Protein AF-A0A318SAW1-F1 (afdb_monomer_lite)

Radius of gyration: 15.08 Å; chains: 1; bounding box: 46×18×40 Å

Foldseek 3Di:
DPPVVVVVVVVVVVVLVVVLVPDDPPVSLVSQLVVLVVQLVVQVVVCVVPVDHPPVSNVVSVVSNVVSVVVNVVVVVVD

Secondary structure (DSSP, 8-state):
---HHHHHHHHHHHHHHHHHHHSPTTHHHHHHHHHHHHHHHHHHHHHHHH----HHHHHHHHHHHHHHHHHHHHHHTT-

Structure (mmCIF, N/CA/C/O backbone):
data_AF-A0A318SAW1-F1
#
_entry.id   AF-A0A318SAW1-F1
#
loop_
_atom_site.group_PDB
_atom_site.id
_atom_site.type_symbol
_atom_site.label_atom_id
_atom_site.label_alt_id
_atom_site.label_comp_id
_atom_site.label_asym_id
_atom_site.label_entity_id
_atom_site.label_seq_id
_atom_site.pdbx_PDB_ins_code
_atom_site.Cartn_x
_atom_site.Cartn_y
_atom_site.Cartn_z
_atom_site.occupancy
_atom_site.B_iso_or_equiv
_atom_site.auth_seq_id
_atom_site.auth_comp_id
_atom_site.auth_asym_id
_atom_site.auth_atom_id
_atom_site.pdbx_PDB_model_num
ATOM 1 N N . MET A 1 1 ? -29.719 0.661 9.925 1.00 44.56 1 MET A N 1
ATOM 2 C CA . MET A 1 1 ? -29.257 1.966 9.403 1.00 44.56 1 MET A CA 1
ATOM 3 C C . MET A 1 1 ? -27.837 1.799 8.884 1.00 44.56 1 MET A C 1
ATOM 5 O O . MET A 1 1 ? -26.906 1.686 9.672 1.00 44.56 1 MET A O 1
ATOM 9 N N . SER A 1 2 ? -27.697 1.656 7.568 1.00 54.97 2 SER A N 1
ATOM 10 C CA . SER A 1 2 ? -26.433 1.462 6.852 1.00 54.97 2 SER A CA 1
ATOM 11 C C . SER A 1 2 ? -25.491 2.623 7.168 1.00 54.97 2 SER A C 1
ATOM 13 O O . SER A 1 2 ? -25.811 3.770 6.869 1.00 54.97 2 SER A O 1
ATOM 15 N N . ARG A 1 3 ? -24.377 2.353 7.857 1.00 58.69 3 ARG A N 1
ATOM 16 C CA . ARG A 1 3 ? -23.473 3.405 8.338 1.00 58.69 3 ARG A CA 1
ATOM 17 C C . ARG A 1 3 ? -22.919 4.178 7.128 1.00 58.69 3 ARG A C 1
ATOM 19 O O . ARG A 1 3 ? -22.233 3.553 6.319 1.00 58.69 3 ARG A O 1
ATOM 26 N N . PRO A 1 4 ? -23.138 5.503 7.010 1.00 62.59 4 PRO A N 1
ATOM 27 C CA . PRO A 1 4 ? -22.627 6.315 5.894 1.00 62.59 4 PRO A CA 1
ATOM 28 C C . PRO A 1 4 ? -21.100 6.211 5.726 1.00 62.59 4 PRO A C 1
ATOM 30 O O . PRO A 1 4 ? -20.570 6.394 4.636 1.00 62.59 4 PRO A O 1
ATOM 33 N N . GLN A 1 5 ? -20.399 5.808 6.787 1.00 66.19 5 GLN A N 1
ATOM 34 C CA . GLN A 1 5 ? -18.971 5.488 6.792 1.00 66.19 5 GLN A CA 1
ATOM 35 C C . GLN A 1 5 ? -18.571 4.388 5.793 1.00 66.19 5 GLN A C 1
ATOM 37 O O . GLN A 1 5 ? -17.501 4.481 5.198 1.00 66.19 5 GLN A O 1
ATOM 42 N N . GLY A 1 6 ? -19.414 3.371 5.577 1.00 69.38 6 GLY A N 1
ATOM 43 C CA . GLY A 1 6 ? -19.111 2.284 4.638 1.00 69.38 6 GLY A CA 1
ATOM 44 C C . GLY A 1 6 ? -19.095 2.756 3.183 1.00 69.38 6 GLY A C 1
ATOM 45 O O . GLY A 1 6 ? -18.218 2.366 2.420 1.00 69.38 6 GLY A O 1
ATOM 46 N N . VAL A 1 7 ? -20.016 3.657 2.826 1.00 79.69 7 VAL A N 1
ATOM 47 C CA . VAL A 1 7 ? -20.092 4.256 1.484 1.00 79.69 7 VAL A CA 1
ATOM 48 C C . VAL A 1 7 ? -18.875 5.141 1.226 1.00 79.69 7 VAL A C 1
ATOM 50 O O . VAL A 1 7 ? -18.253 5.029 0.177 1.00 79.69 7 VAL A O 1
ATOM 53 N N . ILE A 1 8 ? -18.484 5.964 2.204 1.00 78.81 8 ILE A N 1
ATOM 54 C CA . ILE A 1 8 ? -17.311 6.845 2.090 1.00 78.81 8 ILE A CA 1
ATOM 55 C C . ILE A 1 8 ? -16.033 6.026 1.889 1.00 78.81 8 ILE A C 1
ATOM 57 O O . ILE A 1 8 ? -15.247 6.336 0.999 1.00 78.81 8 ILE A O 1
ATOM 61 N N . PHE A 1 9 ? -15.840 4.956 2.666 1.00 76.25 9 PHE A N 1
ATOM 62 C CA . PHE A 1 9 ? -14.683 4.075 2.501 1.00 76.25 9 PHE A CA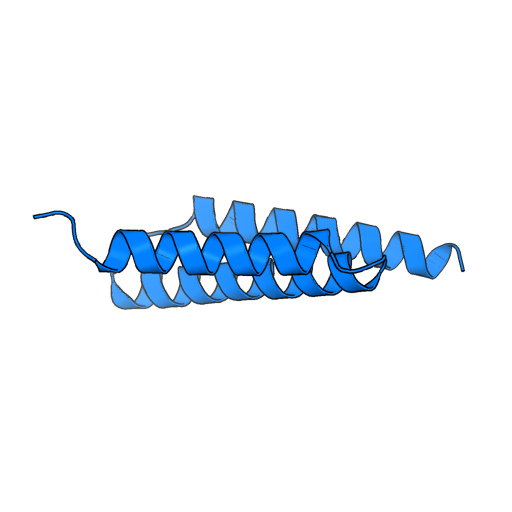 1
ATOM 63 C C . PHE A 1 9 ? -14.626 3.468 1.095 1.00 76.25 9 PHE A C 1
ATOM 65 O O . PHE A 1 9 ? -13.573 3.485 0.462 1.00 76.25 9 PHE A O 1
ATOM 72 N N . PHE A 1 10 ? -15.763 2.987 0.585 1.00 77.69 10 PHE A N 1
ATOM 73 C CA . PHE A 1 10 ? -15.847 2.400 -0.751 1.00 77.69 10 PHE A CA 1
ATOM 74 C C . PHE A 1 10 ? -15.533 3.415 -1.853 1.00 77.69 10 PHE A C 1
ATOM 76 O O . PHE A 1 10 ? -14.775 3.110 -2.770 1.00 77.69 10 PHE A O 1
ATOM 83 N N . VAL A 1 11 ? -16.073 4.632 -1.744 1.00 82.88 11 VAL A N 1
ATOM 84 C CA . VAL A 1 11 ? -15.816 5.721 -2.697 1.00 82.88 11 VAL A CA 1
ATOM 85 C C . VAL A 1 11 ? -14.339 6.112 -2.687 1.00 82.88 11 VAL A C 1
ATOM 87 O O . VAL A 1 11 ? -13.737 6.238 -3.749 1.00 82.88 11 VAL A O 1
ATOM 90 N N . VAL A 1 12 ? -13.728 6.248 -1.507 1.00 80.88 12 VAL A N 1
ATOM 91 C CA . VAL A 1 12 ? -12.300 6.577 -1.386 1.00 80.88 12 VAL A CA 1
ATOM 92 C C . VAL A 1 12 ? -11.431 5.460 -1.963 1.00 80.88 12 VAL A C 1
ATOM 94 O O . VAL A 1 12 ? -10.535 5.741 -2.754 1.00 80.88 12 VAL A O 1
ATOM 97 N N . ALA A 1 13 ? -11.717 4.199 -1.631 1.00 77.12 13 ALA A N 1
ATOM 98 C CA . ALA A 1 13 ? -10.989 3.055 -2.173 1.00 77.12 13 ALA A CA 1
ATOM 99 C C . ALA A 1 13 ? -11.098 2.987 -3.705 1.00 77.12 13 ALA A C 1
ATOM 101 O O . ALA A 1 13 ? -10.096 2.769 -4.383 1.00 77.12 13 ALA A O 1
ATOM 102 N N . PHE A 1 14 ? -12.290 3.236 -4.254 1.00 82.19 14 PHE A N 1
ATOM 103 C CA . PHE A 1 14 ? -12.520 3.261 -5.696 1.00 82.19 14 PHE A CA 1
ATOM 104 C C . PHE A 1 14 ? -11.754 4.393 -6.388 1.00 82.19 14 PHE A C 1
ATOM 106 O O . PHE A 1 14 ? -11.116 4.157 -7.408 1.00 82.19 14 PHE A O 1
ATOM 113 N N . LEU A 1 15 ? -11.766 5.604 -5.823 1.00 82.44 15 LEU A N 1
ATOM 114 C CA . LEU A 1 15 ? -11.024 6.744 -6.369 1.00 82.44 15 LEU A CA 1
ATOM 115 C C . LEU A 1 15 ? -9.515 6.497 -6.366 1.00 82.44 15 LEU A C 1
ATOM 117 O O . LEU A 1 15 ? -8.848 6.776 -7.357 1.00 82.44 15 LEU A O 1
ATOM 121 N N . VAL A 1 16 ? -8.981 5.936 -5.280 1.00 79.06 16 VAL A N 1
ATOM 122 C CA . VAL A 1 16 ? -7.565 5.561 -5.192 1.00 79.06 16 VAL A CA 1
ATOM 123 C C . VAL A 1 16 ? -7.212 4.530 -6.264 1.00 79.06 16 VAL A C 1
ATOM 125 O O . VAL A 1 16 ? -6.216 4.688 -6.966 1.00 79.06 16 VAL A O 1
ATOM 128 N N . LEU A 1 17 ? -8.052 3.508 -6.438 1.00 79.19 17 LEU A N 1
ATOM 129 C CA . LEU A 1 17 ? -7.845 2.480 -7.455 1.00 79.19 17 LEU A CA 1
ATOM 130 C C . LEU A 1 17 ? -7.895 3.069 -8.873 1.00 79.19 17 LEU A C 1
ATOM 132 O O . LEU A 1 17 ? -7.052 2.748 -9.707 1.00 79.19 17 LEU A O 1
ATOM 136 N N . LEU A 1 18 ? -8.839 3.977 -9.128 1.00 82.75 18 LEU A N 1
ATOM 137 C CA . LEU A 1 18 ? -8.976 4.682 -10.400 1.00 82.75 18 LEU A CA 1
ATOM 138 C C . LEU A 1 18 ? -7.715 5.498 -10.727 1.00 82.75 18 LEU A C 1
ATOM 140 O O . LEU A 1 18 ? -7.218 5.428 -11.847 1.00 82.75 18 LEU A O 1
ATOM 144 N N . VAL A 1 19 ? -7.168 6.227 -9.749 1.00 78.88 19 VAL A N 1
ATOM 145 C CA . VAL A 1 19 ? -5.926 7.001 -9.917 1.00 78.88 19 VAL A CA 1
ATOM 146 C C . VAL A 1 19 ? -4.753 6.088 -10.275 1.00 78.88 19 VAL A C 1
ATOM 148 O O . VAL A 1 19 ? -4.004 6.402 -11.197 1.00 78.88 19 VAL A O 1
ATOM 151 N N . VAL A 1 20 ? -4.614 4.943 -9.600 1.00 75.81 20 VAL A N 1
ATOM 152 C CA . VAL A 1 20 ? -3.545 3.973 -9.896 1.00 75.81 20 VAL A CA 1
ATOM 153 C C . VAL A 1 20 ? -3.690 3.399 -11.308 1.00 75.81 20 VAL A C 1
ATOM 155 O O . VAL A 1 20 ? -2.699 3.278 -12.019 1.00 75.81 20 VAL A O 1
ATOM 158 N N . VAL A 1 21 ? -4.906 3.080 -11.754 1.00 77.75 21 VAL A N 1
ATOM 159 C CA . VAL A 1 21 ? -5.138 2.504 -13.093 1.00 77.75 21 VAL A CA 1
ATOM 160 C C . VAL A 1 21 ? -4.913 3.521 -14.216 1.00 77.75 21 VAL A C 1
ATOM 162 O O . VAL A 1 21 ? -4.444 3.149 -15.289 1.00 77.75 21 VAL A O 1
ATOM 165 N N . LEU A 1 22 ? -5.247 4.793 -13.991 1.00 83.62 22 LEU A N 1
ATOM 166 C CA . LEU A 1 22 ? -5.143 5.839 -15.012 1.00 83.62 22 LEU A CA 1
ATOM 167 C C . LEU A 1 22 ? -3.719 6.391 -15.189 1.00 83.62 22 LEU A C 1
ATOM 169 O O . LEU A 1 22 ? -3.442 7.034 -16.202 1.00 83.62 22 LEU A O 1
ATOM 173 N N . LEU A 1 23 ? -2.817 6.167 -14.229 1.00 82.62 23 LEU A N 1
ATOM 174 C CA . LEU A 1 23 ? -1.434 6.634 -14.319 1.00 82.62 23 LEU A CA 1
ATOM 175 C C . LEU A 1 23 ? -0.605 5.754 -15.276 1.00 82.62 23 LEU A C 1
ATOM 177 O O . LEU A 1 23 ? -0.612 4.528 -15.153 1.00 82.62 23 LEU A O 1
ATOM 181 N N . PRO A 1 24 ? 0.168 6.343 -16.205 1.00 83.62 24 PRO A N 1
ATOM 182 C CA . PRO A 1 24 ? 1.106 5.583 -17.021 1.00 83.62 24 PRO A CA 1
ATOM 183 C C . PRO A 1 24 ? 2.286 5.079 -16.177 1.00 83.62 24 PRO A C 1
ATOM 185 O O . PRO A 1 24 ? 2.702 5.727 -15.212 1.00 83.62 24 PRO A O 1
ATOM 188 N N . ARG A 1 25 ? 2.877 3.941 -16.562 1.00 80.00 25 ARG A N 1
ATOM 189 C CA . ARG A 1 25 ? 4.123 3.456 -15.944 1.00 80.00 25 ARG A CA 1
AT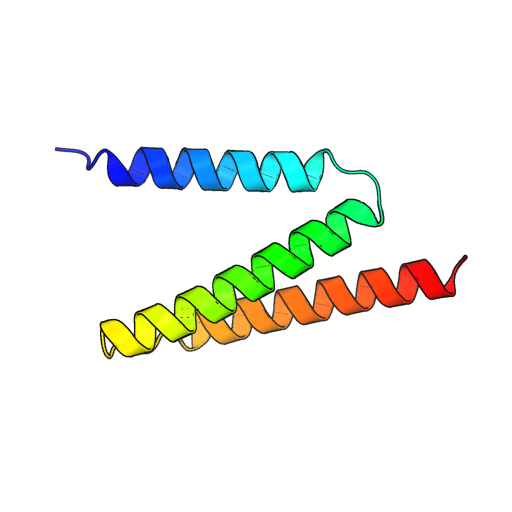OM 190 C C . ARG A 1 25 ? 5.270 4.457 -16.141 1.00 80.00 25 ARG A C 1
ATOM 192 O O . ARG A 1 25 ? 5.356 5.050 -17.217 1.00 80.00 25 ARG A O 1
ATOM 199 N N . PRO A 1 26 ? 6.161 4.634 -15.146 1.00 81.56 26 PRO A N 1
ATOM 200 C CA . PRO A 1 26 ? 6.234 3.928 -13.853 1.00 81.56 26 PRO A CA 1
ATOM 201 C C . PRO A 1 26 ? 5.441 4.608 -12.719 1.00 81.56 26 PRO A C 1
ATOM 203 O O . PRO A 1 26 ? 5.529 4.210 -11.559 1.00 81.56 26 PRO A O 1
ATOM 206 N N . TRP A 1 27 ? 4.683 5.664 -13.019 1.00 82.50 27 TRP A N 1
ATOM 207 C CA . TRP A 1 27 ? 4.001 6.467 -12.004 1.00 82.50 27 TRP A CA 1
ATOM 208 C C . TRP A 1 27 ? 2.911 5.690 -11.262 1.00 82.50 27 TRP A C 1
ATOM 210 O O . TRP A 1 27 ? 2.691 5.952 -10.078 1.00 82.50 27 TRP A O 1
ATOM 220 N N . ASN A 1 28 ? 2.265 4.709 -11.906 1.00 82.94 28 ASN A N 1
ATOM 221 C CA . ASN A 1 28 ? 1.323 3.835 -11.204 1.00 82.94 28 ASN A CA 1
ATOM 222 C C . ASN A 1 28 ? 2.009 2.914 -10.186 1.00 82.94 28 ASN A C 1
ATOM 224 O O . ASN A 1 28 ? 1.461 2.715 -9.106 1.00 82.94 28 ASN A O 1
ATOM 228 N N . ASP A 1 29 ? 3.206 2.410 -10.494 1.00 81.94 29 ASP A N 1
ATOM 229 C CA . ASP A 1 29 ? 3.973 1.524 -9.620 1.00 81.94 29 ASP A CA 1
ATOM 230 C C . ASP A 1 29 ? 4.412 2.307 -8.363 1.00 81.94 29 ASP A C 1
ATOM 232 O O . ASP A 1 29 ? 4.289 1.815 -7.242 1.00 81.94 29 ASP A O 1
ATOM 236 N N . ILE A 1 30 ? 4.802 3.583 -8.523 1.00 82.62 30 ILE A N 1
ATOM 237 C CA . ILE A 1 30 ? 5.074 4.505 -7.401 1.00 82.62 30 ILE A CA 1
ATOM 238 C C . ILE A 1 30 ? 3.815 4.736 -6.554 1.00 82.62 30 ILE A C 1
ATOM 240 O O . ILE A 1 30 ? 3.867 4.667 -5.325 1.00 82.62 30 ILE A O 1
ATOM 244 N N . ALA A 1 31 ? 2.681 5.036 -7.193 1.00 81.75 31 ALA A N 1
ATOM 245 C CA . ALA A 1 31 ? 1.431 5.314 -6.489 1.00 81.75 31 ALA A CA 1
ATOM 246 C C . ALA A 1 31 ? 0.927 4.088 -5.706 1.00 81.75 31 ALA A C 1
ATOM 248 O O . ALA A 1 31 ? 0.514 4.223 -4.552 1.00 81.75 31 ALA A O 1
ATOM 249 N N . SER A 1 32 ? 1.013 2.896 -6.304 1.00 81.75 32 SER A N 1
ATOM 250 C CA . SER A 1 32 ? 0.675 1.624 -5.658 1.00 81.75 32 SER A CA 1
ATOM 251 C C . SER A 1 32 ? 1.595 1.341 -4.467 1.00 81.75 32 SER A C 1
ATOM 253 O O . SER A 1 32 ? 1.111 1.070 -3.364 1.00 81.75 32 SER A O 1
ATOM 255 N N . PHE A 1 33 ? 2.906 1.548 -4.629 1.00 83.44 33 PHE A N 1
ATOM 256 C CA . PHE A 1 33 ? 3.875 1.385 -3.549 1.00 83.44 33 PHE A CA 1
ATOM 257 C C . PHE A 1 33 ? 3.553 2.279 -2.343 1.00 83.44 33 PHE A C 1
ATOM 259 O O . PHE A 1 33 ? 3.460 1.804 -1.207 1.00 83.44 33 PHE A O 1
ATOM 266 N N . LEU A 1 34 ? 3.326 3.576 -2.577 1.00 85.56 34 LEU A N 1
ATOM 267 C CA . LEU A 1 34 ? 2.985 4.531 -1.517 1.00 85.56 34 LEU A CA 1
ATOM 268 C C . LEU A 1 34 ? 1.673 4.167 -0.815 1.00 85.56 34 LEU A C 1
ATOM 270 O O . LEU A 1 34 ? 1.568 4.303 0.409 1.00 85.56 34 LEU A O 1
ATOM 274 N N . LEU A 1 35 ? 0.686 3.672 -1.563 1.00 85.38 35 LEU A N 1
ATOM 275 C CA . LEU A 1 35 ? -0.574 3.202 -1.002 1.00 85.38 35 LEU A CA 1
ATOM 276 C C . LEU A 1 35 ? -0.357 2.000 -0.073 1.00 85.38 35 LEU A C 1
ATOM 278 O O . LEU A 1 35 ? -0.872 1.993 1.046 1.00 85.38 35 LEU A O 1
ATOM 282 N N . MET A 1 36 ? 0.435 1.013 -0.496 1.00 85.44 36 MET A N 1
ATOM 283 C CA . MET A 1 36 ? 0.711 -0.187 0.298 1.00 85.44 36 MET A CA 1
ATOM 284 C C . MET A 1 36 ? 1.480 0.129 1.582 1.00 85.44 36 MET A C 1
ATOM 286 O O . MET A 1 36 ? 1.107 -0.348 2.658 1.00 85.44 36 MET A O 1
ATOM 290 N N . ILE A 1 37 ? 2.482 1.010 1.514 1.00 86.06 37 ILE A N 1
ATOM 291 C CA . ILE A 1 37 ? 3.183 1.510 2.705 1.00 86.06 37 ILE A CA 1
ATOM 292 C C . ILE A 1 37 ? 2.218 2.252 3.639 1.00 86.06 37 ILE A C 1
ATOM 294 O O . ILE A 1 37 ? 2.243 2.040 4.853 1.00 86.06 37 ILE A O 1
ATOM 298 N N . SER A 1 38 ? 1.322 3.076 3.094 1.00 84.50 38 SER A N 1
ATOM 299 C CA . SER A 1 38 ? 0.329 3.803 3.894 1.00 84.50 38 SER A CA 1
ATOM 300 C C . SER A 1 38 ? -0.626 2.852 4.622 1.00 84.50 38 SER A C 1
ATOM 302 O O . SER A 1 38 ? -0.899 3.040 5.809 1.00 84.50 38 SER A O 1
ATOM 304 N N . LEU A 1 39 ? -1.088 1.792 3.949 1.00 84.44 39 LEU A N 1
ATOM 305 C CA . LEU A 1 39 ? -1.927 0.750 4.548 1.00 84.44 39 LEU A CA 1
ATOM 306 C C . LEU A 1 39 ? -1.184 -0.024 5.641 1.00 84.44 39 LEU A C 1
ATOM 308 O O . LEU A 1 39 ? -1.754 -0.291 6.700 1.00 84.44 39 LEU A O 1
ATOM 312 N N . PHE A 1 40 ? 0.093 -0.339 5.420 1.00 84.75 40 PHE A N 1
ATOM 313 C CA . PHE A 1 40 ? 0.940 -0.993 6.414 1.00 84.75 40 PHE A CA 1
ATOM 314 C C . PHE A 1 40 ? 1.090 -0.140 7.683 1.00 84.75 40 PHE A C 1
ATOM 316 O O . PHE A 1 40 ? 0.844 -0.619 8.794 1.00 84.75 40 PHE A O 1
ATOM 323 N N . VAL A 1 41 ? 1.427 1.145 7.527 1.00 86.81 41 VAL A N 1
ATOM 324 C CA . VAL A 1 41 ? 1.543 2.091 8.647 1.00 86.81 41 VAL A CA 1
ATOM 325 C C . VAL A 1 41 ? 0.202 2.244 9.362 1.00 86.81 41 VAL A C 1
ATOM 327 O O . VAL A 1 41 ? 0.152 2.171 10.590 1.00 86.81 41 VAL A O 1
ATOM 330 N N . PHE A 1 42 ? -0.898 2.386 8.619 1.00 84.94 42 PHE A N 1
ATOM 331 C CA . PHE A 1 42 ? -2.238 2.461 9.193 1.00 84.94 42 PHE A CA 1
ATOM 332 C C . PHE A 1 42 ? -2.581 1.212 10.015 1.00 84.94 42 PHE A C 1
ATOM 334 O O . PHE A 1 42 ? -3.056 1.343 11.142 1.00 84.94 42 PHE A O 1
ATOM 341 N N . ALA A 1 43 ? -2.285 0.011 9.510 1.00 84.25 43 ALA A N 1
ATOM 342 C CA . ALA A 1 43 ? -2.504 -1.238 10.236 1.00 84.25 43 ALA A CA 1
ATOM 343 C C . ALA A 1 43 ? -1.675 -1.307 11.532 1.00 84.25 43 ALA A C 1
ATOM 345 O O . ALA A 1 43 ? -2.181 -1.749 12.562 1.00 84.25 43 ALA A O 1
ATOM 346 N N . ILE A 1 44 ? -0.425 -0.820 11.527 1.00 85.56 44 ILE A N 1
ATOM 347 C CA . ILE A 1 44 ? 0.390 -0.696 12.750 1.00 85.56 44 ILE A CA 1
ATOM 348 C C . IL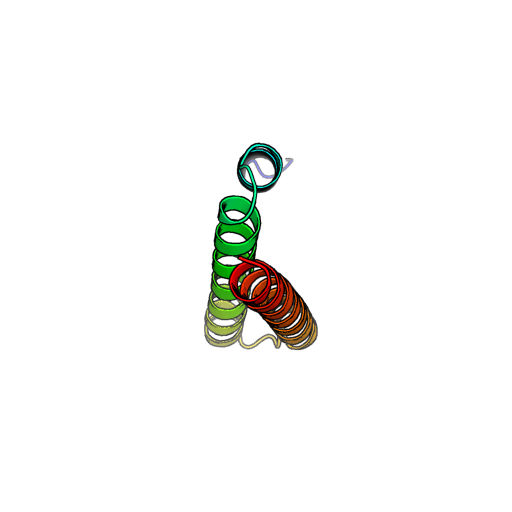E A 1 44 ? -0.245 0.276 13.742 1.00 85.56 44 ILE A C 1
ATOM 350 O O . ILE A 1 44 ? -0.348 -0.041 14.928 1.00 85.56 44 ILE A O 1
ATOM 354 N N . VAL A 1 45 ? -0.666 1.453 13.279 1.00 86.44 45 VAL A N 1
ATOM 355 C CA . VAL A 1 45 ? -1.286 2.469 14.136 1.00 86.44 45 VAL A CA 1
ATOM 356 C C . VAL A 1 45 ? -2.589 1.946 14.738 1.00 86.44 45 VAL A C 1
A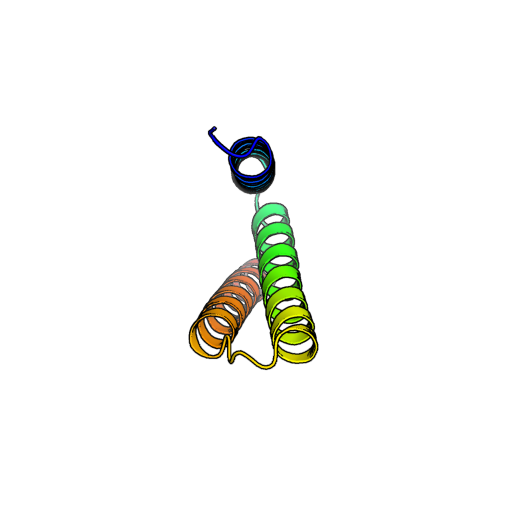TOM 358 O O . VAL A 1 45 ? -2.824 2.141 15.930 1.00 86.44 45 VAL A O 1
ATOM 361 N N . GLN A 1 46 ? -3.414 1.249 13.956 1.00 83.19 46 GLN A N 1
ATOM 362 C CA . GLN A 1 46 ? -4.665 0.675 14.449 1.00 83.19 46 GLN A CA 1
ATOM 363 C C . GLN A 1 46 ? -4.441 -0.462 15.438 1.00 83.19 46 GLN A C 1
ATOM 365 O O . GLN A 1 46 ? -5.131 -0.516 16.453 1.00 83.19 46 GLN A O 1
ATOM 370 N N . GLU A 1 47 ? -3.449 -1.321 15.214 1.00 86.81 47 GLU A N 1
ATOM 371 C CA . GLU A 1 47 ? -3.081 -2.359 16.180 1.00 86.81 47 GLU A CA 1
ATOM 372 C C . GLU A 1 47 ? -2.628 -1.748 17.510 1.00 86.81 47 GLU A C 1
ATOM 374 O O . GLU A 1 47 ? -3.069 -2.185 18.568 1.00 86.81 47 GLU A O 1
ATOM 379 N N . ARG A 1 48 ? -1.837 -0.665 17.476 1.00 86.31 48 ARG A N 1
ATOM 380 C CA . ARG A 1 48 ? -1.451 0.065 18.697 1.00 86.31 48 ARG A CA 1
ATOM 381 C C . ARG A 1 48 ? -2.642 0.695 19.421 1.00 86.31 48 ARG A C 1
ATOM 383 O O . ARG A 1 48 ? -2.619 0.781 20.642 1.00 86.31 48 ARG A O 1
ATOM 390 N N . ARG A 1 49 ? -3.660 1.162 18.689 1.00 86.88 49 ARG A N 1
ATOM 391 C CA . ARG A 1 49 ? -4.854 1.809 19.267 1.00 86.88 49 ARG A CA 1
ATOM 392 C C . ARG A 1 49 ? -5.872 0.815 19.814 1.00 86.88 49 ARG A C 1
ATOM 394 O O . ARG A 1 49 ? -6.518 1.104 20.812 1.00 86.88 49 ARG A O 1
ATOM 401 N N . THR A 1 50 ? -6.051 -0.313 19.136 1.00 87.81 50 THR A N 1
ATOM 402 C CA . THR A 1 50 ? -7.106 -1.291 19.445 1.00 87.81 50 THR A CA 1
ATOM 403 C C . THR A 1 50 ? -6.601 -2.478 20.259 1.00 87.81 50 THR A C 1
ATOM 405 O O . THR A 1 50 ? -7.410 -3.193 20.839 1.00 87.81 50 THR A O 1
ATOM 408 N N . GLY A 1 51 ? -5.285 -2.715 20.289 1.00 84.88 51 GLY A N 1
ATOM 409 C CA . GLY A 1 51 ? -4.681 -3.911 20.880 1.0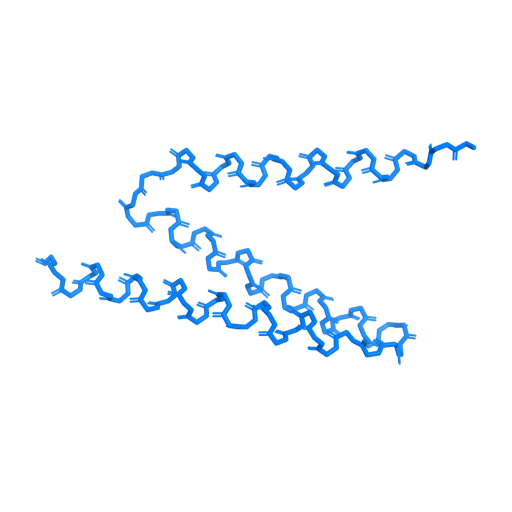0 84.88 51 GLY A CA 1
ATOM 410 C C . GLY A 1 51 ? -4.930 -5.193 20.076 1.00 84.88 51 GLY A C 1
ATOM 411 O O . GLY A 1 51 ? -4.455 -6.257 20.465 1.00 84.88 51 GLY A O 1
ATOM 412 N N . VAL A 1 52 ? -5.659 -5.115 18.957 1.00 83.00 52 VAL A N 1
ATOM 413 C CA . VAL A 1 52 ? -5.991 -6.262 18.107 1.00 83.00 52 VAL A CA 1
ATOM 414 C C . VAL A 1 52 ? -4.942 -6.397 17.014 1.00 83.00 52 VAL A C 1
ATOM 416 O O . VAL A 1 52 ? -4.717 -5.464 16.242 1.00 83.00 52 VAL A O 1
ATOM 419 N N . SER A 1 53 ? -4.314 -7.573 16.928 1.00 80.38 53 SER A N 1
ATOM 420 C CA . SER A 1 53 ? -3.296 -7.830 15.911 1.00 80.38 53 SER A CA 1
ATOM 421 C C . SER A 1 53 ? -3.895 -7.838 14.505 1.00 80.38 53 SER A C 1
ATOM 423 O O . SER A 1 53 ? -4.784 -8.629 14.197 1.00 80.38 53 SER A O 1
ATOM 425 N N . ALA A 1 54 ? -3.351 -6.994 13.630 1.00 77.50 54 ALA A N 1
ATOM 426 C CA . ALA A 1 54 ? -3.648 -6.963 12.202 1.00 77.50 54 ALA A CA 1
ATOM 427 C C . ALA A 1 54 ? -2.557 -7.688 11.390 1.00 77.50 54 ALA A C 1
ATOM 429 O O . ALA A 1 54 ? -2.276 -7.317 10.249 1.00 77.50 54 ALA A O 1
ATOM 430 N N . GLY A 1 55 ? -1.909 -8.702 11.982 1.00 77.81 55 GLY A N 1
ATOM 431 C CA . GLY A 1 55 ? -0.699 -9.340 11.451 1.00 77.81 55 GLY A CA 1
ATOM 432 C C . GLY A 1 55 ? -0.787 -9.729 9.973 1.00 77.81 55 GLY A C 1
ATOM 433 O O . GLY A 1 55 ? 0.073 -9.335 9.192 1.00 77.81 55 GLY A O 1
ATOM 434 N N . ILE A 1 56 ? -1.852 -10.423 9.558 1.00 79.56 56 ILE A N 1
ATOM 435 C CA . ILE A 1 56 ? -2.040 -10.847 8.156 1.00 79.56 56 ILE A CA 1
ATOM 436 C C . ILE A 1 56 ? -2.114 -9.638 7.213 1.00 79.56 56 ILE A C 1
ATOM 438 O O . ILE A 1 56 ? -1.463 -9.628 6.173 1.00 79.56 56 ILE A O 1
ATOM 442 N N . VAL A 1 57 ? -2.851 -8.590 7.593 1.00 79.50 57 VAL A N 1
ATOM 443 C CA . VAL A 1 57 ? -3.003 -7.373 6.778 1.00 79.50 57 VAL A CA 1
ATOM 444 C C . VAL A 1 57 ? -1.660 -6.663 6.607 1.00 79.50 57 VAL A C 1
ATOM 446 O O . VAL A 1 57 ? -1.342 -6.206 5.513 1.00 79.50 57 VAL A O 1
ATOM 449 N N . LYS A 1 58 ? -0.837 -6.626 7.662 1.00 78.12 58 LYS A N 1
ATOM 450 C CA . LYS A 1 58 ? 0.520 -6.069 7.605 1.00 78.12 58 LYS A CA 1
ATOM 451 C C . LYS A 1 58 ? 1.419 -6.855 6.652 1.00 78.12 58 LYS A C 1
ATOM 453 O O . LYS A 1 58 ? 2.097 -6.249 5.830 1.00 78.12 58 LYS A O 1
ATOM 458 N N . TRP A 1 59 ? 1.410 -8.185 6.736 1.00 76.38 59 TRP A N 1
ATOM 459 C CA . TRP A 1 59 ? 2.220 -9.034 5.858 1.00 76.38 59 TRP A CA 1
ATOM 460 C C . TRP A 1 59 ? 1.801 -8.922 4.391 1.00 76.38 59 TRP A C 1
ATOM 462 O O . TRP A 1 59 ? 2.664 -8.813 3.524 1.00 76.38 59 TRP A O 1
ATOM 472 N N . VAL A 1 60 ? 0.495 -8.877 4.115 1.00 82.31 60 VAL A N 1
ATOM 473 C CA . VAL A 1 60 ? -0.027 -8.677 2.755 1.00 82.31 60 VAL A CA 1
ATOM 474 C C . VAL A 1 60 ? 0.372 -7.304 2.212 1.00 82.31 60 VAL A C 1
ATOM 476 O O . VAL A 1 60 ? 0.897 -7.226 1.105 1.00 82.31 60 VAL A O 1
ATOM 479 N N . ALA A 1 61 ? 0.193 -6.233 2.992 1.00 83.12 61 ALA A N 1
ATOM 480 C CA . ALA A 1 61 ? 0.582 -4.885 2.576 1.00 83.12 61 ALA A CA 1
ATOM 481 C C . ALA A 1 61 ? 2.092 -4.781 2.302 1.00 83.12 61 ALA A C 1
ATOM 483 O O . ALA A 1 61 ? 2.504 -4.189 1.308 1.00 83.12 61 ALA A O 1
ATOM 484 N N . LEU A 1 62 ? 2.921 -5.404 3.144 1.00 83.00 62 LEU A N 1
ATOM 485 C CA . LEU A 1 62 ? 4.371 -5.421 2.961 1.00 83.00 62 LEU A CA 1
ATOM 486 C C . LEU A 1 62 ? 4.787 -6.218 1.714 1.00 83.00 62 LEU A C 1
ATOM 488 O O . LEU A 1 62 ? 5.652 -5.770 0.967 1.00 83.00 62 LEU A O 1
ATOM 492 N N . GLY A 1 63 ? 4.160 -7.373 1.470 1.00 83.19 63 GLY A N 1
ATOM 493 C CA . GLY A 1 63 ? 4.420 -8.194 0.286 1.00 83.19 63 GLY A CA 1
ATOM 494 C C . GLY A 1 63 ? 4.050 -7.484 -1.017 1.00 83.19 63 GLY A C 1
ATOM 495 O O . GLY A 1 63 ? 4.828 -7.510 -1.969 1.00 83.19 63 GLY A O 1
ATOM 496 N N . LEU A 1 64 ? 2.908 -6.790 -1.040 1.00 84.69 64 LEU A N 1
ATOM 497 C CA . LEU A 1 64 ? 2.493 -5.978 -2.187 1.00 84.69 64 LEU A CA 1
ATOM 498 C C . LEU A 1 64 ? 3.438 -4.789 -2.413 1.00 84.69 64 LEU A C 1
ATOM 500 O O . LEU A 1 64 ? 3.869 -4.569 -3.540 1.00 84.69 64 LEU A O 1
ATOM 504 N N . ALA A 1 65 ? 3.858 -4.091 -1.352 1.00 83.88 65 ALA A N 1
ATOM 505 C CA . ALA A 1 65 ? 4.852 -3.022 -1.467 1.00 83.88 65 ALA A CA 1
ATOM 506 C C . ALA A 1 65 ? 6.201 -3.534 -2.011 1.00 83.88 65 ALA A C 1
ATOM 508 O O . ALA A 1 65 ? 6.823 -2.891 -2.854 1.00 83.88 65 ALA A O 1
ATOM 509 N N . ALA A 1 66 ? 6.663 -4.703 -1.557 1.00 81.12 66 ALA A N 1
ATOM 510 C CA . ALA A 1 66 ? 7.898 -5.305 -2.057 1.00 81.12 66 ALA A CA 1
ATOM 511 C C . ALA A 1 66 ? 7.799 -5.681 -3.546 1.00 81.12 66 ALA A C 1
ATOM 513 O O . ALA A 1 66 ? 8.760 -5.504 -4.296 1.00 81.12 66 ALA A O 1
ATOM 514 N N . PHE A 1 67 ? 6.634 -6.168 -3.982 1.00 84.81 67 PHE A N 1
ATOM 515 C CA . PHE A 1 67 ? 6.369 -6.476 -5.383 1.00 84.81 67 PHE A CA 1
ATOM 516 C C . PHE A 1 67 ? 6.377 -5.220 -6.265 1.00 84.81 67 PHE A C 1
ATOM 518 O O . PHE A 1 67 ? 7.040 -5.219 -7.303 1.00 84.81 67 PHE A O 1
ATOM 525 N N . ASP A 1 68 ? 5.724 -4.140 -5.832 1.00 85.38 68 ASP A N 1
ATOM 526 C CA . ASP A 1 68 ? 5.729 -2.860 -6.553 1.00 85.38 68 ASP A CA 1
ATOM 527 C C . ASP A 1 68 ? 7.151 -2.296 -6.680 1.00 85.38 68 ASP A C 1
ATOM 529 O O . ASP A 1 68 ? 7.567 -1.863 -7.757 1.00 85.38 68 ASP A O 1
ATOM 533 N N . LEU A 1 69 ? 7.945 -2.385 -5.608 1.00 82.69 69 LEU A N 1
ATOM 534 C CA . LEU A 1 69 ? 9.345 -1.965 -5.626 1.00 82.69 69 LEU A CA 1
ATOM 535 C C . LEU A 1 69 ? 10.176 -2.780 -6.630 1.00 82.69 69 LEU A C 1
ATOM 537 O O . LEU A 1 69 ? 10.978 -2.210 -7.369 1.00 82.69 69 LEU A O 1
ATOM 541 N N . TYR A 1 70 ? 9.973 -4.100 -6.695 1.00 82.38 70 TYR A N 1
ATOM 542 C CA . TYR A 1 70 ? 10.636 -4.955 -7.683 1.00 82.38 70 TYR A CA 1
ATOM 543 C C . TYR A 1 70 ? 10.286 -4.554 -9.121 1.00 82.38 70 TYR A C 1
ATOM 545 O O . TYR A 1 70 ? 11.180 -4.481 -9.971 1.00 82.38 70 TYR A O 1
ATOM 553 N N . GLN A 1 71 ? 9.011 -4.263 -9.405 1.00 83.94 71 GLN A N 1
ATOM 554 C CA . GLN A 1 71 ? 8.600 -3.801 -10.734 1.00 83.94 71 GLN A CA 1
ATOM 555 C C . GLN A 1 71 ? 9.265 -2.477 -11.102 1.00 83.94 71 GLN A C 1
ATOM 557 O O . GLN A 1 71 ? 9.785 -2.340 -12.209 1.00 83.94 71 GLN A O 1
ATOM 562 N N . LEU A 1 72 ? 9.313 -1.543 -10.155 1.00 83.12 72 LEU A N 1
ATOM 563 C CA . LEU A 1 72 ? 9.897 -0.225 -10.353 1.00 83.12 72 LEU A CA 1
ATOM 564 C C . LEU A 1 72 ? 11.405 -0.304 -10.629 1.00 83.12 72 LEU A C 1
ATOM 566 O O . LEU A 1 72 ? 11.889 0.291 -11.592 1.00 83.12 72 LEU A O 1
ATOM 570 N N . VAL A 1 73 ? 12.141 -1.100 -9.848 1.00 83.62 73 VAL A N 1
ATOM 571 C CA . VAL A 1 73 ? 13.577 -1.346 -10.073 1.00 83.62 73 VAL A CA 1
ATOM 572 C C . VAL A 1 73 ? 13.811 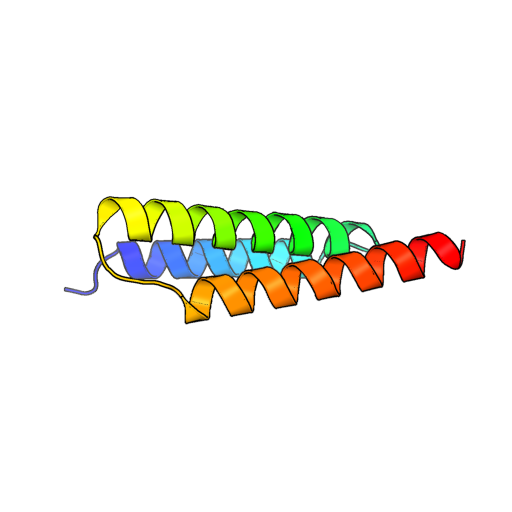-2.028 -11.423 1.00 83.62 73 VAL A C 1
ATOM 574 O O . VAL A 1 73 ? 14.711 -1.640 -12.166 1.00 83.62 73 VAL A O 1
ATOM 577 N N . THR A 1 74 ? 12.979 -3.010 -11.779 1.00 84.12 74 THR A N 1
ATOM 578 C CA . THR A 1 74 ? 13.085 -3.721 -13.063 1.00 84.12 74 THR A CA 1
ATOM 579 C C . THR A 1 74 ? 12.801 -2.802 -14.252 1.00 84.12 74 THR A C 1
ATOM 581 O O . THR A 1 74 ? 13.431 -2.950 -15.295 1.00 84.12 74 THR A O 1
ATOM 584 N N . PHE A 1 75 ? 11.867 -1.857 -14.121 1.00 80.69 75 PHE A N 1
ATOM 585 C CA . PHE A 1 75 ? 11.589 -0.858 -15.150 1.00 80.69 75 PHE A CA 1
ATOM 586 C C . PHE A 1 75 ? 12.775 0.092 -15.340 1.00 80.69 75 PHE A C 1
ATOM 588 O O . PHE A 1 75 ? 13.244 0.249 -16.464 1.00 80.69 75 PHE A O 1
ATOM 595 N N . LEU A 1 76 ? 13.301 0.659 -14.250 1.00 81.75 76 LEU A N 1
ATOM 596 C CA . LEU A 1 76 ? 14.439 1.585 -14.296 1.00 81.75 76 LEU A CA 1
ATOM 597 C C . LEU A 1 76 ? 15.726 0.930 -14.814 1.00 81.75 76 LEU A C 1
ATOM 599 O O . LEU A 1 76 ? 16.536 1.596 -15.441 1.00 81.75 76 LEU A O 1
ATOM 603 N N . GLY A 1 77 ? 15.923 -0.369 -14.576 1.00 74.75 77 GLY A N 1
ATOM 604 C CA . GLY A 1 77 ? 17.073 -1.106 -15.110 1.00 74.75 77 GLY A CA 1
ATOM 605 C C . GLY A 1 77 ? 16.975 -1.456 -16.601 1.00 74.75 77 GLY A C 1
ATOM 606 O O . GLY A 1 77 ? 17.946 -1.960 -17.160 1.00 74.75 77 GLY A O 1
ATOM 607 N N . ARG A 1 78 ? 15.814 -1.249 -17.242 1.00 75.00 78 ARG A N 1
ATOM 608 C CA . ARG A 1 78 ? 15.600 -1.487 -18.684 1.00 75.00 78 ARG A CA 1
ATOM 609 C C . ARG A 1 78 ? 15.725 -0.221 -19.539 1.00 75.00 78 ARG A C 1
ATOM 611 O O . ARG A 1 78 ? 15.772 -0.354 -20.760 1.00 75.00 78 ARG A O 1
ATOM 618 N N . THR A 1 79 ? 15.715 0.958 -18.921 1.00 60.16 79 THR A N 1
ATOM 619 C CA . THR A 1 79 ? 15.919 2.270 -19.562 1.00 60.16 79 THR A CA 1
ATOM 620 C C . THR A 1 79 ? 17.376 2.681 -19.501 1.00 60.16 79 THR A C 1
ATOM 622 O O . THR A 1 79 ? 17.877 3.185 -20.526 1.00 60.16 79 THR A O 1
#

Organism: NCBI:txid694435

pLDDT: mean 80.15, std 7.43, range [44.56, 87.81]

Sequence (79 aa):
MSRPQGVIFFVVAFLVLLVVVLLPRPWNDIASFLLMISLFVFAIVQERRTGVSAGIVKWVALGLAAFDLYQLVTFLGRT